Protein AF-A0A957VU73-F1 (afdb_monomer_lite)

Structure (mmCIF, N/CA/C/O backbone):
data_AF-A0A957VU73-F1
#
_entry.id   AF-A0A957VU73-F1
#
loop_
_atom_site.group_PDB
_atom_site.id
_atom_site.type_symbol
_atom_site.label_atom_id
_atom_site.label_alt_id
_atom_site.label_comp_id
_atom_site.label_asym_id
_atom_site.label_entity_id
_atom_site.label_seq_id
_atom_site.pdbx_PDB_ins_code
_atom_site.Cartn_x
_atom_site.Cartn_y
_atom_site.Cartn_z
_atom_site.occupancy
_atom_site.B_iso_or_equiv
_atom_site.auth_seq_id
_atom_site.auth_comp_id
_atom_site.auth_asym_id
_atom_site.auth_atom_id
_atom_site.pdbx_PDB_model_num
ATOM 1 N N . THR A 1 1 ? 22.265 4.565 -4.079 1.00 92.19 1 THR A N 1
ATOM 2 C CA . THR A 1 1 ? 20.897 5.024 -3.777 1.00 92.19 1 THR A CA 1
ATOM 3 C C . THR A 1 1 ? 20.015 4.844 -4.994 1.00 92.19 1 THR A C 1
ATOM 5 O O . THR A 1 1 ? 20.533 4.737 -6.102 1.00 92.19 1 THR A O 1
ATOM 8 N N . VAL A 1 2 ? 18.701 4.781 -4.775 1.00 95.31 2 VAL A N 1
ATOM 9 C CA . VAL A 1 2 ? 17.681 4.859 -5.826 1.00 95.31 2 VAL A CA 1
ATOM 10 C C . VAL A 1 2 ? 16.806 6.051 -5.473 1.00 95.31 2 VAL A C 1
ATOM 12 O O . VAL A 1 2 ? 16.267 6.107 -4.368 1.00 95.31 2 VAL A O 1
ATOM 15 N N . GLU A 1 3 ? 16.745 7.029 -6.365 1.00 96.00 3 GLU A N 1
ATOM 16 C CA . GLU A 1 3 ? 16.092 8.315 -6.132 1.00 96.00 3 GLU A CA 1
ATOM 17 C C . GLU A 1 3 ? 15.105 8.598 -7.263 1.00 96.00 3 GLU A C 1
ATOM 19 O O . GLU A 1 3 ? 15.399 8.315 -8.423 1.00 96.00 3 GLU A O 1
ATOM 24 N N . VAL A 1 4 ? 13.956 9.183 -6.923 1.00 93.94 4 VAL A N 1
ATOM 25 C CA . VAL A 1 4 ? 12.975 9.682 -7.891 1.00 93.94 4 VAL A CA 1
ATOM 26 C C . VAL A 1 4 ? 12.614 11.118 -7.538 1.00 93.94 4 VAL A C 1
ATOM 28 O O . VAL A 1 4 ? 12.356 11.431 -6.375 1.00 93.94 4 VAL A O 1
ATOM 31 N N . THR A 1 5 ? 12.616 12.006 -8.531 1.00 93.25 5 THR A N 1
ATOM 32 C CA . THR A 1 5 ? 12.196 13.402 -8.342 1.00 93.25 5 THR A CA 1
ATOM 33 C C . THR A 1 5 ? 10.868 13.637 -9.037 1.00 93.25 5 THR A C 1
ATOM 35 O O . THR A 1 5 ? 10.826 13.879 -10.236 1.00 93.25 5 THR A O 1
ATOM 38 N N . HIS A 1 6 ? 9.771 13.607 -8.279 1.00 90.19 6 HIS A N 1
ATOM 39 C CA . HIS A 1 6 ? 8.463 13.979 -8.804 1.00 90.19 6 HIS A CA 1
ATOM 40 C C . HIS A 1 6 ? 7.531 14.559 -7.740 1.00 90.19 6 HIS A C 1
ATOM 42 O O . HIS A 1 6 ? 7.711 14.327 -6.548 1.00 90.19 6 HIS A O 1
ATOM 48 N N . LEU A 1 7 ? 6.490 15.279 -8.179 1.00 85.75 7 LEU A N 1
ATOM 49 C CA . LEU A 1 7 ? 5.394 15.696 -7.295 1.00 85.75 7 LEU A CA 1
ATOM 50 C C . LEU A 1 7 ? 4.203 14.730 -7.357 1.00 85.75 7 LEU A C 1
ATOM 52 O O . LEU A 1 7 ? 3.704 14.308 -6.324 1.00 85.75 7 LEU A O 1
ATOM 56 N N . TYR A 1 8 ? 3.775 14.336 -8.562 1.00 83.06 8 TYR A N 1
ATOM 57 C CA . TYR A 1 8 ? 2.592 13.475 -8.743 1.00 83.06 8 TYR A CA 1
ATOM 58 C C . TYR A 1 8 ? 2.743 12.380 -9.797 1.00 83.06 8 TYR A C 1
ATOM 60 O O . TYR A 1 8 ? 1.881 11.515 -9.882 1.00 83.06 8 TYR A O 1
ATOM 68 N N . ARG A 1 9 ? 3.768 12.464 -10.648 1.00 83.12 9 ARG A N 1
ATOM 69 C CA . ARG A 1 9 ? 3.981 11.551 -11.772 1.00 83.12 9 ARG A CA 1
ATOM 70 C C . ARG A 1 9 ? 5.460 11.468 -12.059 1.00 83.12 9 ARG A C 1
ATOM 72 O O . ARG A 1 9 ? 6.093 12.519 -12.091 1.00 83.12 9 ARG A O 1
ATOM 79 N N . TYR A 1 10 ? 5.945 10.274 -12.338 1.00 88.31 10 TYR A N 1
ATOM 80 C CA . TYR A 1 10 ? 7.302 10.065 -12.808 1.00 88.31 10 TYR A CA 1
ATOM 81 C C . TYR A 1 10 ? 7.300 9.267 -14.114 1.00 88.31 10 TYR A C 1
ATOM 83 O O . TYR A 1 10 ? 6.332 8.574 -14.444 1.00 88.31 10 TYR A O 1
ATOM 91 N N . LYS A 1 11 ? 8.404 9.389 -14.836 1.00 89.25 11 LYS A N 1
ATOM 92 C CA . LYS A 1 11 ? 8.836 8.562 -15.961 1.00 89.25 11 LYS A CA 1
ATOM 93 C C . LYS A 1 11 ? 10.211 7.983 -15.661 1.00 89.25 11 LYS A C 1
ATOM 95 O O . LYS A 1 11 ? 10.838 8.347 -14.668 1.00 89.25 11 LYS A O 1
ATOM 100 N N . ASN A 1 12 ? 10.716 7.129 -16.543 1.00 91.62 12 ASN A N 1
ATOM 101 C CA . ASN A 1 12 ? 12.047 6.539 -16.383 1.00 91.62 12 ASN A CA 1
ATOM 102 C C . ASN A 1 12 ? 13.164 7.596 -16.290 1.00 91.62 12 ASN A C 1
ATOM 104 O O . ASN A 1 12 ? 14.123 7.400 -15.549 1.00 91.62 12 ASN A O 1
ATOM 108 N N . GLU A 1 13 ? 13.010 8.744 -16.958 1.00 90.69 13 GLU A N 1
ATOM 109 C CA . GLU A 1 13 ? 13.971 9.859 -16.898 1.00 90.69 13 GLU A CA 1
ATOM 110 C C . GLU A 1 13 ? 14.049 10.561 -15.530 1.00 90.69 13 GLU A C 1
ATOM 112 O O . GLU A 1 13 ? 15.052 11.208 -15.234 1.00 90.69 13 GLU A O 1
ATOM 117 N N . ASP A 1 14 ? 13.026 10.412 -14.681 1.00 92.44 14 ASP A N 1
ATOM 118 C CA . ASP A 1 14 ? 12.985 11.020 -13.345 1.00 92.44 14 ASP A CA 1
ATOM 119 C C . ASP A 1 14 ? 13.721 10.178 -12.288 1.00 92.44 14 ASP A C 1
ATOM 121 O O . ASP A 1 14 ? 13.883 10.617 -11.141 1.00 92.44 14 ASP A O 1
ATOM 125 N N . TRP A 1 15 ? 14.156 8.967 -12.659 1.00 93.81 15 TRP A N 1
ATOM 126 C CA . TRP A 1 15 ? 14.906 8.066 -11.792 1.00 93.81 15 TRP A CA 1
ATOM 127 C C . TRP A 1 15 ? 16.407 8.305 -11.894 1.00 93.81 15 TRP A C 1
ATOM 129 O O . TRP A 1 15 ? 16.989 8.408 -12.974 1.00 93.81 15 TRP A O 1
ATOM 139 N N . ARG A 1 16 ? 17.064 8.308 -10.736 1.00 94.94 16 ARG A N 1
ATOM 140 C CA . ARG A 1 16 ? 18.519 8.337 -10.622 1.00 94.94 16 ARG A CA 1
ATOM 141 C C . ARG A 1 16 ? 19.006 7.160 -9.794 1.00 94.94 16 ARG A C 1
ATOM 143 O O . ARG A 1 16 ? 18.582 6.956 -8.656 1.00 94.94 16 ARG A O 1
ATOM 150 N N . PHE A 1 17 ? 19.975 6.444 -10.353 1.00 95.81 17 PHE A N 1
ATOM 151 C CA . PHE A 1 17 ? 20.658 5.345 -9.688 1.00 95.81 17 PHE A CA 1
ATOM 152 C C . PHE A 1 17 ? 22.101 5.730 -9.372 1.00 95.81 17 PHE A C 1
ATOM 154 O O . PHE A 1 17 ? 22.827 6.239 -10.224 1.00 95.81 17 PHE A O 1
ATOM 161 N N . THR A 1 18 ? 22.521 5.463 -8.140 1.00 95.25 18 THR A N 1
ATOM 162 C CA . THR A 1 18 ? 23.899 5.677 -7.687 1.00 95.25 18 THR A CA 1
ATOM 163 C C . THR A 1 18 ? 24.411 4.371 -7.084 1.00 95.25 18 THR A C 1
ATOM 165 O O . THR A 1 18 ? 23.874 3.916 -6.072 1.00 95.25 18 THR A O 1
ATOM 168 N N . GLY A 1 19 ? 25.413 3.750 -7.706 1.00 95.00 19 GLY A N 1
ATOM 169 C CA . GLY A 1 19 ? 26.080 2.558 -7.170 1.00 95.00 19 GLY A CA 1
ATOM 170 C C . GLY A 1 19 ? 26.962 2.869 -5.958 1.00 95.00 19 GLY A C 1
ATOM 171 O O . GLY A 1 19 ? 27.218 4.033 -5.651 1.00 95.00 19 GLY A O 1
ATOM 172 N N . LEU A 1 20 ? 27.410 1.822 -5.265 1.00 95.94 20 LEU A N 1
ATOM 173 C CA . LEU A 1 20 ? 28.541 1.926 -4.338 1.00 95.94 20 LEU A CA 1
ATOM 174 C C . LEU A 1 20 ? 29.854 2.009 -5.135 1.00 95.94 20 LEU A C 1
ATOM 176 O O . LEU A 1 20 ? 29.870 1.697 -6.325 1.00 95.94 20 LEU A O 1
ATOM 180 N N . ASP A 1 21 ? 30.943 2.422 -4.484 1.00 94.44 21 ASP A N 1
ATOM 181 C CA . ASP A 1 21 ? 32.238 2.673 -5.140 1.00 94.44 21 ASP A CA 1
ATOM 182 C C . ASP A 1 21 ? 32.815 1.445 -5.873 1.00 94.44 21 ASP A C 1
ATOM 184 O O . ASP A 1 21 ? 33.582 1.591 -6.824 1.00 94.44 21 ASP A O 1
ATOM 188 N N . ASP A 1 22 ? 32.462 0.236 -5.438 1.00 96.50 22 ASP A N 1
ATOM 189 C CA . ASP A 1 22 ? 32.897 -1.037 -6.013 1.00 96.50 22 ASP A CA 1
ATOM 190 C C . ASP A 1 22 ? 31.998 -1.543 -7.153 1.00 96.50 22 ASP A C 1
ATOM 192 O O . ASP A 1 22 ? 32.353 -2.511 -7.830 1.00 96.50 22 ASP A O 1
ATOM 196 N N . VAL A 1 23 ? 30.868 -0.878 -7.410 1.00 96.19 23 VAL A N 1
ATOM 197 C CA . VAL A 1 23 ? 29.960 -1.231 -8.503 1.00 96.19 23 VAL A CA 1
ATOM 198 C C . VAL A 1 23 ? 30.468 -0.620 -9.815 1.00 96.19 23 VAL A C 1
ATOM 200 O O . VAL A 1 23 ? 30.621 0.602 -9.913 1.00 96.19 23 VAL A O 1
ATOM 203 N N . PRO A 1 24 ? 30.694 -1.424 -10.870 1.00 96.38 24 PRO A N 1
ATOM 204 C CA . PRO A 1 24 ? 31.116 -0.910 -12.166 1.00 96.38 24 PRO A CA 1
ATOM 205 C C . PRO A 1 24 ? 30.133 0.120 -12.734 1.00 96.38 24 PRO A C 1
ATOM 207 O O . PRO A 1 24 ? 28.926 -0.107 -12.778 1.00 96.38 24 PRO A O 1
ATOM 210 N N . ALA A 1 25 ? 30.646 1.223 -13.286 1.00 92.50 25 ALA A N 1
ATOM 211 C CA . ALA A 1 25 ? 29.804 2.262 -13.890 1.00 92.50 25 ALA A CA 1
ATOM 212 C C . ALA A 1 25 ? 28.891 1.729 -15.015 1.00 92.50 25 ALA A C 1
ATOM 214 O O . ALA A 1 25 ? 27.779 2.218 -15.188 1.00 92.50 25 ALA A O 1
ATOM 215 N N . ALA A 1 26 ? 29.341 0.711 -15.757 1.00 94.50 26 ALA A N 1
ATOM 216 C CA . ALA A 1 26 ? 28.534 0.048 -16.781 1.00 94.50 26 ALA A CA 1
ATOM 217 C C . ALA A 1 26 ? 27.329 -0.702 -16.189 1.00 94.50 26 ALA A C 1
ATOM 219 O O . ALA A 1 26 ? 26.271 -0.743 -16.808 1.00 94.50 26 ALA A O 1
ATOM 220 N N . GLU A 1 27 ? 27.476 -1.261 -14.988 1.00 95.38 27 GLU A N 1
ATOM 221 C CA . GLU A 1 27 ? 26.387 -1.923 -14.273 1.00 95.38 27 GLU A CA 1
ATOM 222 C C . GLU A 1 27 ? 25.372 -0.895 -13.764 1.00 95.38 27 GLU A C 1
ATOM 224 O O . GLU A 1 27 ? 24.176 -1.054 -13.988 1.00 95.38 27 GLU A O 1
ATOM 229 N N . VAL A 1 28 ? 25.846 0.222 -13.199 1.00 94.56 28 VAL A N 1
ATOM 230 C CA . VAL A 1 28 ? 24.972 1.341 -12.806 1.00 94.56 28 VAL A CA 1
ATOM 231 C C . VAL A 1 28 ? 24.219 1.913 -14.012 1.00 94.56 28 VAL A C 1
ATOM 233 O O . VAL A 1 28 ? 23.035 2.224 -13.907 1.00 94.56 28 VAL A O 1
ATOM 236 N N . ALA A 1 29 ? 24.878 2.028 -15.169 1.00 92.00 29 ALA A N 1
ATOM 237 C CA . ALA A 1 29 ? 24.2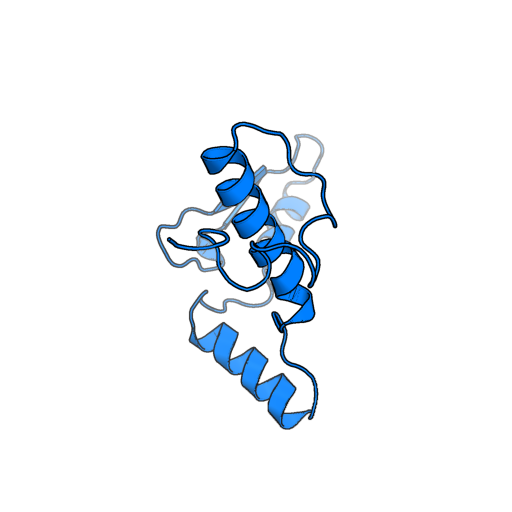42 2.487 -16.402 1.00 92.00 29 ALA A CA 1
ATOM 238 C C . ALA A 1 29 ? 23.173 1.506 -16.908 1.00 92.00 29 ALA A C 1
ATOM 240 O O . ALA A 1 29 ? 22.138 1.945 -17.401 1.00 92.00 29 ALA A O 1
ATOM 241 N N . ALA A 1 30 ? 23.387 0.196 -16.750 1.00 93.31 30 ALA A N 1
ATOM 242 C CA . ALA A 1 30 ? 22.402 -0.814 -17.126 1.00 93.31 30 ALA A CA 1
ATOM 243 C C . ALA A 1 30 ? 21.123 -0.734 -16.273 1.00 93.31 30 ALA A C 1
ATOM 245 O O . ALA A 1 30 ? 20.045 -1.035 -16.772 1.00 93.31 30 ALA A O 1
ATOM 246 N N . TRP A 1 31 ? 21.203 -0.275 -15.018 1.00 92.75 31 TRP A N 1
ATOM 247 C CA . TRP A 1 31 ? 20.012 -0.060 -14.183 1.00 92.75 31 TRP A CA 1
ATOM 248 C C . TRP A 1 31 ? 19.076 1.029 -14.720 1.00 92.75 31 TRP A C 1
ATOM 250 O O . TRP A 1 31 ? 17.886 1.007 -14.417 1.00 92.75 31 TRP A O 1
ATOM 260 N N . ALA A 1 32 ? 19.596 1.967 -15.518 1.00 87.75 32 ALA A N 1
ATOM 261 C CA . ALA A 1 32 ? 18.792 3.012 -16.146 1.00 87.75 32 ALA A CA 1
ATOM 262 C C . ALA A 1 32 ? 18.012 2.521 -17.383 1.00 87.75 32 ALA A C 1
ATOM 264 O O . ALA A 1 32 ? 17.139 3.242 -17.866 1.00 87.75 32 ALA A O 1
ATOM 265 N N . ASP A 1 33 ? 18.287 1.309 -17.884 1.00 89.94 33 ASP A N 1
ATOM 266 C CA . ASP A 1 33 ? 17.542 0.681 -18.983 1.00 89.94 33 ASP A CA 1
ATOM 26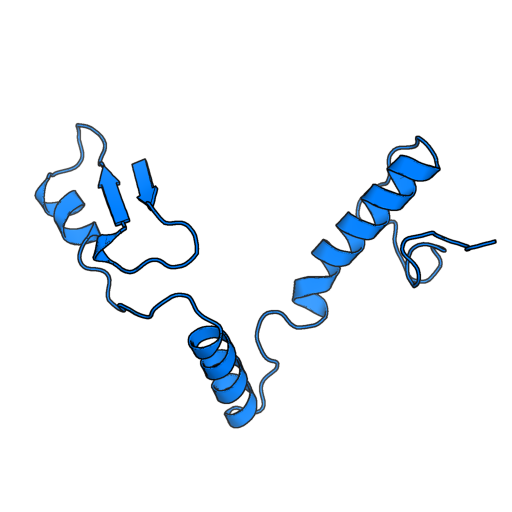7 C C . ASP A 1 33 ? 16.242 0.042 -18.464 1.00 89.94 33 ASP A C 1
ATOM 269 O O . ASP A 1 33 ? 16.076 -1.178 -18.389 1.00 89.94 33 ASP A O 1
ATOM 273 N N . LEU A 1 34 ? 15.328 0.897 -18.006 1.00 87.62 34 LEU A N 1
ATOM 274 C CA . LEU A 1 34 ? 14.053 0.482 -17.435 1.00 87.62 34 LEU A CA 1
ATOM 275 C C . LEU A 1 34 ? 13.086 0.032 -18.553 1.00 87.62 34 LEU A C 1
ATOM 277 O O . LEU A 1 34 ? 12.793 0.810 -19.464 1.00 87.62 34 LEU A O 1
ATOM 281 N N . PRO A 1 35 ? 12.536 -1.197 -18.489 1.00 82.56 35 PRO A N 1
ATOM 282 C CA . PRO A 1 35 ? 11.882 -1.843 -19.632 1.00 82.56 35 PRO A CA 1
ATOM 283 C C . PRO A 1 35 ? 10.520 -1.254 -20.031 1.00 82.56 35 PRO A C 1
ATOM 285 O O . PRO A 1 35 ? 10.066 -1.482 -21.151 1.00 82.56 35 PRO A O 1
ATOM 288 N N . ALA A 1 36 ? 9.846 -0.519 -19.144 1.00 82.69 36 ALA A N 1
ATOM 289 C CA . ALA A 1 36 ? 8.552 0.096 -19.426 1.00 82.69 36 ALA A CA 1
ATOM 290 C C . ALA A 1 36 ? 8.544 1.549 -18.942 1.00 82.69 36 ALA A C 1
ATOM 292 O O . ALA A 1 36 ? 8.848 1.804 -17.781 1.00 82.69 36 ALA A O 1
ATOM 293 N N . ASP A 1 37 ? 8.192 2.491 -19.820 1.00 85.12 37 ASP A N 1
ATOM 294 C CA . ASP A 1 37 ? 8.003 3.911 -19.483 1.00 85.12 37 ASP A CA 1
ATOM 295 C C . ASP A 1 37 ? 6.501 4.225 -19.425 1.00 85.12 37 ASP A C 1
ATOM 297 O O . A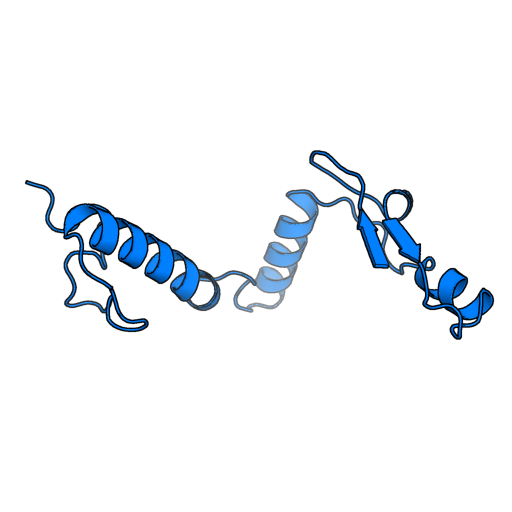SP A 1 37 ? 5.932 4.932 -20.261 1.00 85.12 37 ASP A O 1
ATOM 301 N N . VAL A 1 38 ? 5.819 3.578 -18.478 1.00 81.75 38 VAL A N 1
ATOM 302 C CA . VAL A 1 38 ? 4.386 3.780 -18.248 1.00 81.75 38 VAL A CA 1
ATOM 303 C C . VAL A 1 38 ? 4.228 4.860 -17.192 1.00 81.75 38 VAL A C 1
ATOM 305 O O . VAL A 1 38 ? 4.689 4.707 -16.065 1.00 81.75 38 VAL A O 1
ATOM 308 N N . VAL A 1 39 ? 3.549 5.950 -17.551 1.00 77.06 39 VAL A N 1
ATOM 309 C CA . VAL A 1 39 ? 3.262 7.035 -16.609 1.00 77.06 39 VAL A CA 1
ATOM 310 C C . VAL A 1 39 ? 2.422 6.502 -15.452 1.00 77.06 39 VAL A C 1
ATOM 312 O O . VAL A 1 39 ? 1.350 5.933 -15.676 1.00 77.06 39 VAL A O 1
ATOM 315 N N . ASP A 1 40 ? 2.879 6.764 -14.227 1.00 69.94 40 ASP A N 1
ATOM 316 C CA . ASP A 1 40 ? 2.119 6.483 -13.011 1.00 69.94 40 ASP A CA 1
ATOM 317 C C . ASP A 1 40 ? 0.834 7.331 -12.986 1.00 69.94 40 ASP A C 1
ATOM 319 O O . ASP A 1 40 ? 0.850 8.554 -12.798 1.00 69.94 40 ASP A O 1
ATOM 323 N N . PHE A 1 41 ? -0.290 6.690 -13.309 1.00 80.88 41 PHE A N 1
ATOM 324 C CA . PHE A 1 41 ? -1.601 7.317 -13.395 1.00 80.88 41 PHE A CA 1
ATOM 325 C C . PHE A 1 41 ? -2.720 6.276 -13.272 1.00 80.88 41 PHE A C 1
ATOM 327 O O . PHE A 1 41 ? -2.511 5.075 -13.453 1.00 80.88 41 PHE A O 1
ATOM 334 N N . HIS A 1 42 ? -3.953 6.750 -13.072 1.00 86.38 42 HIS A N 1
ATOM 335 C CA . HIS A 1 42 ? -5.153 5.907 -13.033 1.00 86.38 42 HIS A CA 1
ATOM 336 C C . HIS A 1 42 ? -5.313 4.997 -14.259 1.00 86.38 42 HIS A C 1
ATOM 338 O O . HIS A 1 42 ? -5.935 3.948 -14.148 1.00 86.38 42 HIS A O 1
ATOM 344 N N . SER A 1 43 ? -4.747 5.353 -15.415 1.00 88.56 43 SER A N 1
ATOM 345 C CA . SER A 1 43 ? -4.776 4.499 -16.607 1.00 88.56 43 SER A CA 1
ATOM 346 C C . SER A 1 43 ? -4.018 3.186 -16.415 1.00 88.56 43 SER A C 1
ATOM 348 O O . SER A 1 43 ? -4.512 2.153 -16.852 1.00 88.56 43 SER A O 1
ATOM 350 N N . ALA A 1 44 ? -2.861 3.202 -15.743 1.00 88.00 44 ALA A N 1
ATOM 351 C CA . ALA A 1 44 ? -2.094 1.989 -15.461 1.00 88.00 44 ALA A CA 1
ATOM 352 C C . ALA A 1 44 ? -2.840 1.087 -14.464 1.00 88.00 44 ALA A C 1
ATOM 354 O O . ALA A 1 44 ? -2.962 -0.116 -14.681 1.00 88.00 44 ALA A O 1
ATOM 355 N N . GLN A 1 45 ? -3.429 1.688 -13.424 1.00 90.69 45 GLN A N 1
ATOM 356 C CA . GLN A 1 45 ? -4.292 0.977 -12.476 1.00 90.69 45 GLN A CA 1
ATOM 357 C C . GLN A 1 45 ? -5.516 0.358 -13.171 1.00 90.69 45 GLN A C 1
ATOM 359 O O . GLN A 1 45 ? -5.877 -0.784 -12.895 1.00 90.69 45 GLN A O 1
ATOM 364 N N . PHE A 1 46 ? -6.158 1.103 -14.073 1.00 92.69 46 PHE A N 1
ATOM 365 C CA . PHE A 1 46 ? -7.352 0.638 -14.772 1.00 92.69 46 PHE A CA 1
ATOM 366 C C . PHE A 1 46 ? -7.038 -0.468 -15.783 1.00 92.69 46 PHE A C 1
ATOM 368 O O . PHE A 1 46 ? -7.812 -1.412 -15.888 1.00 92.69 46 PHE A O 1
ATOM 375 N N . ALA A 1 47 ? -5.893 -0.399 -16.468 1.00 92.69 47 ALA A N 1
ATOM 376 C CA . ALA A 1 47 ? -5.429 -1.475 -17.340 1.00 92.69 47 ALA A CA 1
ATOM 377 C C . ALA A 1 47 ? -5.259 -2.787 -16.559 1.00 92.69 47 ALA A C 1
ATOM 379 O O . ALA A 1 47 ? -5.880 -3.779 -16.915 1.00 92.69 47 ALA A O 1
ATOM 380 N N . ALA A 1 48 ? -4.551 -2.760 -15.423 1.00 92.25 48 ALA A N 1
ATOM 381 C CA . ALA A 1 48 ? -4.376 -3.947 -14.581 1.00 92.25 48 ALA A CA 1
ATOM 382 C C . ALA A 1 48 ? -5.708 -4.512 -14.050 1.00 92.25 48 ALA A C 1
ATOM 384 O O . ALA A 1 48 ? -5.867 -5.724 -13.903 1.00 92.25 48 ALA A O 1
ATOM 385 N N . PHE A 1 49 ? -6.680 -3.641 -13.761 1.00 94.81 49 PHE A N 1
ATOM 386 C CA . PHE A 1 49 ? -8.028 -4.065 -13.389 1.00 94.81 49 PHE A CA 1
ATOM 387 C C . PHE A 1 49 ? -8.755 -4.769 -14.545 1.00 94.81 49 PHE A C 1
ATOM 389 O O . PHE A 1 49 ? -9.370 -5.811 -14.322 1.00 94.81 49 PHE A O 1
ATOM 396 N N . LEU A 1 50 ? -8.693 -4.212 -15.758 1.00 96.06 50 LEU A N 1
ATOM 397 C CA . LEU A 1 50 ? -9.325 -4.796 -16.943 1.00 96.06 50 LEU A CA 1
ATOM 398 C C . LEU A 1 50 ? -8.664 -6.117 -17.348 1.00 96.06 50 LEU A C 1
ATOM 400 O O . LEU A 1 50 ? -9.381 -7.064 -17.641 1.00 96.06 50 LEU A O 1
ATOM 404 N N . ASP A 1 51 ? -7.336 -6.216 -17.267 1.00 96.88 51 ASP A N 1
ATOM 405 C CA . ASP A 1 51 ? -6.607 -7.458 -17.548 1.00 96.88 51 ASP A CA 1
ATOM 406 C C . ASP A 1 51 ? -7.058 -8.592 -16.609 1.00 96.88 51 ASP A C 1
ATOM 408 O O . ASP A 1 51 ? -7.360 -9.698 -17.058 1.00 96.88 51 ASP A O 1
ATOM 412 N N . ALA A 1 52 ? -7.177 -8.310 -15.305 1.00 97.00 52 ALA A N 1
ATOM 413 C CA . ALA A 1 52 ? -7.693 -9.276 -14.334 1.00 97.00 52 ALA A CA 1
ATOM 414 C C . ALA A 1 52 ? -9.167 -9.626 -14.594 1.00 97.00 52 ALA A C 1
ATOM 416 O O . ALA A 1 52 ? -9.562 -10.785 -14.472 1.00 97.00 52 ALA A O 1
ATOM 417 N N . TYR A 1 53 ? -9.981 -8.637 -14.973 1.00 96.69 53 TYR A N 1
ATOM 418 C CA . TYR A 1 53 ? -11.386 -8.852 -15.311 1.00 96.69 53 TYR A CA 1
ATOM 419 C C . TYR A 1 53 ? -11.545 -9.778 -16.524 1.00 96.69 53 TYR A C 1
ATOM 421 O O . TYR A 1 53 ? -12.306 -10.744 -16.455 1.00 96.69 53 TYR A O 1
ATOM 429 N N . ASP A 1 54 ? -10.792 -9.529 -17.595 1.00 98.31 54 ASP A N 1
ATOM 430 C CA . ASP A 1 54 ? -10.811 -10.333 -18.819 1.00 98.31 54 ASP A CA 1
ATOM 431 C C . ASP A 1 54 ? -10.296 -11.761 -18.573 1.00 98.31 54 ASP A C 1
ATOM 433 O O . ASP A 1 54 ? -10.803 -12.718 -19.162 1.00 98.31 54 ASP A O 1
ATOM 437 N N . ALA A 1 55 ? -9.340 -11.927 -17.653 1.00 98.00 55 ALA A N 1
ATOM 438 C CA . ALA A 1 55 ? -8.847 -13.230 -17.208 1.00 98.00 55 ALA A CA 1
ATOM 439 C C . ALA A 1 55 ? -9.808 -13.969 -16.250 1.00 98.00 55 ALA A C 1
ATOM 441 O O . ALA A 1 55 ? -9.603 -15.150 -15.962 1.00 98.00 55 ALA A O 1
ATOM 442 N N . GLY A 1 56 ? -10.863 -13.311 -15.752 1.00 97.38 56 GLY A N 1
ATOM 443 C CA . GLY A 1 56 ? -11.752 -13.868 -14.727 1.00 97.38 56 GLY A CA 1
ATOM 444 C C . GLY A 1 56 ? -11.083 -14.016 -13.355 1.00 97.38 56 GLY A C 1
ATOM 445 O O . GLY A 1 56 ? -11.503 -14.838 -12.537 1.00 97.38 56 GLY A O 1
ATOM 446 N N . GLU A 1 57 ? -10.038 -13.235 -13.103 1.00 96.38 57 GLU A N 1
ATOM 447 C CA . GLU A 1 57 ? -9.244 -13.251 -11.883 1.00 96.38 57 GLU A CA 1
ATOM 448 C C . GLU A 1 57 ? -9.667 -12.132 -10.924 1.00 96.38 57 GLU A C 1
ATOM 450 O O . GLU A 1 57 ? -10.355 -11.170 -11.275 1.00 96.38 57 GLU A O 1
ATOM 455 N N . ARG A 1 58 ? -9.255 -12.254 -9.660 1.00 94.69 58 ARG A N 1
ATOM 456 C CA . ARG A 1 58 ? -9.447 -11.185 -8.680 1.00 94.69 58 ARG A CA 1
ATOM 457 C C . ARG A 1 58 ? -8.448 -10.057 -8.981 1.00 94.69 58 ARG A C 1
ATOM 459 O O . ARG A 1 58 ? -7.251 -10.332 -8.975 1.00 94.69 58 ARG A O 1
ATOM 466 N N . PRO A 1 59 ? -8.895 -8.801 -9.170 1.00 94.56 59 PRO A N 1
ATOM 467 C CA . PRO A 1 59 ? -7.983 -7.693 -9.422 1.00 94.56 59 PRO A CA 1
ATOM 468 C C . PRO A 1 59 ? -7.008 -7.467 -8.261 1.00 94.56 59 PRO A C 1
ATOM 470 O O . PRO A 1 59 ? -7.387 -7.698 -7.104 1.00 94.56 59 PRO A O 1
ATOM 473 N N . PRO A 1 60 ? -5.795 -6.961 -8.540 1.00 91.06 60 PRO A N 1
ATOM 474 C CA . PRO A 1 60 ? -4.851 -6.586 -7.495 1.00 91.06 60 PRO A CA 1
ATOM 475 C C . PRO A 1 60 ? -5.445 -5.511 -6.577 1.00 91.06 60 PRO A C 1
ATOM 477 O O . PRO A 1 60 ? -6.281 -4.709 -6.997 1.00 91.06 60 PRO A O 1
ATOM 480 N N . VAL A 1 61 ? -4.975 -5.461 -5.328 1.00 91.62 61 VAL A N 1
ATOM 481 C CA . VAL A 1 61 ? -5.439 -4.489 -4.318 1.00 91.62 61 VAL A CA 1
ATOM 482 C C . VAL A 1 61 ? -6.929 -4.697 -3.984 1.00 91.62 61 VAL A C 1
ATOM 484 O O . VAL A 1 61 ? -7.701 -3.761 -3.780 1.00 91.62 61 VAL A O 1
ATOM 487 N N . SER A 1 62 ? -7.343 -5.964 -3.935 1.00 92.12 62 SER A N 1
ATOM 488 C CA . SER A 1 62 ? -8.690 -6.387 -3.547 1.00 92.12 62 SER A CA 1
ATOM 489 C C . SER A 1 62 ? -8.865 -6.417 -2.021 1.00 92.12 62 SER A C 1
ATOM 491 O O . SER A 1 62 ? -7.965 -6.079 -1.257 1.00 92.12 62 SER A O 1
ATOM 493 N N . GLY A 1 63 ? -10.045 -6.833 -1.544 1.00 91.56 63 GLY A N 1
ATOM 494 C CA . GLY A 1 63 ? -10.404 -6.789 -0.120 1.00 91.56 63 GLY A CA 1
ATOM 495 C C . GLY A 1 63 ? -9.373 -7.403 0.838 1.00 91.56 63 GLY A C 1
ATOM 496 O O . GLY A 1 63 ? -9.096 -6.802 1.873 1.00 91.56 63 GLY A O 1
ATOM 497 N N . GLU A 1 64 ? -8.779 -8.550 0.498 1.00 92.06 64 GLU A N 1
ATOM 498 C CA . GLU A 1 64 ? -7.742 -9.183 1.330 1.00 92.06 64 GLU A CA 1
ATOM 499 C C . GLU A 1 64 ? -6.437 -8.375 1.354 1.00 92.06 64 GLU A C 1
ATOM 501 O O . GLU A 1 64 ? -5.862 -8.196 2.427 1.00 92.06 64 GLU A O 1
ATOM 506 N N . ASP A 1 65 ? -6.024 -7.810 0.216 1.00 92.88 65 ASP A N 1
ATOM 507 C CA . ASP A 1 65 ? -4.813 -6.988 0.100 1.00 92.88 65 ASP A CA 1
ATOM 508 C C . ASP A 1 65 ? -4.921 -5.689 0.914 1.00 92.88 65 ASP A C 1
ATOM 510 O O . ASP A 1 65 ? -3.943 -5.209 1.485 1.00 92.88 65 ASP A O 1
ATOM 514 N N . VAL A 1 66 ? -6.127 -5.116 0.983 1.00 93.62 66 VAL A N 1
ATOM 515 C CA . VAL A 1 66 ? -6.393 -3.823 1.638 1.00 93.62 66 VAL A CA 1
ATOM 516 C C . VAL A 1 66 ? -6.784 -3.987 3.109 1.00 93.62 66 VAL A C 1
ATOM 518 O O . VAL A 1 66 ? -6.685 -3.037 3.896 1.00 93.62 66 VAL A O 1
ATOM 521 N N . ARG A 1 67 ? -7.198 -5.189 3.530 1.00 94.62 67 ARG A N 1
ATOM 522 C CA . ARG A 1 67 ? -7.637 -5.448 4.908 1.00 94.62 67 ARG A CA 1
ATOM 523 C C . ARG A 1 67 ? -6.601 -5.031 5.963 1.00 94.62 67 ARG A C 1
ATOM 525 O O . ARG A 1 67 ? -7.020 -4.372 6.916 1.00 94.62 67 ARG A O 1
ATOM 532 N N . PRO A 1 68 ? -5.293 -5.332 5.828 1.00 95.12 68 PRO A N 1
ATOM 533 C CA . PRO A 1 68 ? -4.289 -4.905 6.803 1.00 95.12 68 PRO A CA 1
ATOM 534 C C . PRO A 1 68 ? -4.186 -3.381 6.941 1.00 95.12 68 PRO A C 1
ATOM 536 O O . PRO A 1 68 ? -3.995 -2.878 8.046 1.00 95.12 68 PRO A O 1
ATOM 539 N N . THR A 1 69 ? -4.354 -2.635 5.844 1.00 95.50 69 THR A N 1
ATOM 540 C CA . THR A 1 69 ? -4.353 -1.165 5.862 1.00 95.50 69 THR A CA 1
ATOM 541 C C . THR A 1 69 ? -5.560 -0.629 6.623 1.00 95.50 69 THR A C 1
ATOM 543 O O . THR A 1 69 ? -5.406 0.232 7.486 1.00 95.50 69 THR A O 1
ATOM 546 N N . LEU A 1 70 ? -6.757 -1.158 6.352 1.00 95.25 70 LEU A N 1
ATOM 547 C CA . LEU A 1 70 ? -7.974 -0.749 7.062 1.00 95.25 70 LEU A CA 1
ATOM 548 C C . LEU A 1 70 ? -7.924 -1.111 8.547 1.00 95.25 70 LEU A C 1
ATOM 550 O O . LEU A 1 70 ? -8.303 -0.299 9.386 1.00 95.25 70 LEU A O 1
ATOM 554 N N . GLU A 1 71 ? -7.419 -2.299 8.879 1.00 96.81 71 GLU A N 1
ATOM 555 C CA . GLU A 1 71 ? -7.188 -2.706 10.264 1.00 96.81 71 GLU A CA 1
ATOM 556 C C . GLU A 1 71 ? -6.222 -1.751 10.973 1.00 96.81 71 GLU A C 1
ATOM 558 O O . GLU A 1 71 ? -6.492 -1.335 12.098 1.00 96.81 71 GLU A O 1
ATOM 563 N N . PHE A 1 72 ? -5.118 -1.378 10.324 1.00 96.94 72 PHE A N 1
ATOM 564 C CA . PHE A 1 72 ? -4.157 -0.446 10.901 1.00 96.94 72 PHE A CA 1
ATOM 565 C C . PHE A 1 72 ? -4.780 0.928 11.167 1.00 96.94 72 PHE A C 1
ATOM 567 O O . PHE A 1 72 ? -4.593 1.482 12.250 1.00 96.94 72 PHE A O 1
ATOM 574 N N . LEU A 1 73 ? -5.562 1.459 10.222 1.00 97.12 73 LEU A N 1
ATOM 575 C CA . LEU A 1 73 ? -6.276 2.724 10.410 1.00 97.12 73 LEU A CA 1
ATOM 576 C C . LEU A 1 73 ? -7.268 2.640 11.578 1.00 97.12 73 LEU A C 1
ATOM 578 O O . LEU A 1 73 ? -7.272 3.517 12.439 1.00 97.12 73 LEU A O 1
ATOM 582 N N . ALA A 1 74 ? -8.055 1.565 11.661 1.00 97.25 74 ALA A N 1
ATOM 583 C CA . ALA A 1 74 ? -8.985 1.344 12.767 1.00 97.25 74 ALA A CA 1
ATOM 584 C C . ALA A 1 74 ? -8.260 1.238 14.119 1.00 97.25 74 ALA A C 1
ATOM 586 O O . ALA A 1 74 ? -8.673 1.855 15.101 1.00 97.25 74 ALA A O 1
ATOM 587 N N . ALA A 1 75 ? -7.139 0.514 14.164 1.00 97.50 75 ALA A N 1
ATOM 588 C CA . ALA A 1 75 ? -6.300 0.395 15.351 1.00 97.50 75 ALA A CA 1
ATOM 589 C C . ALA A 1 75 ? -5.705 1.746 15.777 1.00 97.50 75 ALA A C 1
ATOM 591 O O . ALA A 1 75 ? -5.651 2.038 16.972 1.00 97.50 75 ALA A O 1
ATOM 592 N N . LEU A 1 76 ? -5.303 2.585 14.816 1.00 97.19 76 LEU A N 1
ATOM 593 C CA . LEU A 1 76 ? -4.794 3.930 15.074 1.00 97.19 76 LEU A CA 1
ATOM 594 C C . LEU A 1 76 ? -5.873 4.822 15.702 1.00 97.19 76 LEU A C 1
ATOM 596 O O . LEU A 1 76 ? -5.617 5.453 16.728 1.00 97.19 76 LEU A O 1
ATOM 600 N N . TYR A 1 77 ? -7.083 4.832 15.136 1.00 96.75 77 TYR A N 1
ATOM 601 C CA . TYR A 1 77 ? -8.205 5.592 15.695 1.00 96.75 77 TYR A CA 1
ATOM 602 C C . TYR A 1 77 ? -8.599 5.097 17.084 1.00 96.75 77 TYR A C 1
ATOM 604 O O . TYR A 1 77 ? -8.718 5.902 18.008 1.00 96.75 77 TYR A O 1
ATOM 612 N N . LYS A 1 78 ? -8.722 3.778 17.265 1.00 97.25 78 LYS A N 1
ATOM 613 C CA . LYS A 1 78 ? -8.992 3.171 18.571 1.00 97.25 78 LYS A CA 1
ATOM 614 C C . LYS A 1 78 ? -7.946 3.583 19.601 1.00 97.25 78 LYS A C 1
ATOM 616 O O . LYS A 1 78 ? -8.310 4.036 20.679 1.00 97.25 78 LYS A O 1
ATOM 621 N N . SER A 1 79 ? -6.661 3.487 19.258 1.00 97.69 79 SER A N 1
ATOM 622 C CA . SER A 1 79 ? -5.569 3.870 20.154 1.00 97.69 79 SER A CA 1
ATOM 623 C C . SER A 1 79 ? -5.628 5.349 20.542 1.00 97.69 79 SER A C 1
ATOM 625 O O . SER A 1 79 ? -5.477 5.674 21.719 1.00 97.69 79 SER A O 1
ATOM 627 N N . ALA A 1 80 ? -5.920 6.236 19.586 1.00 96.44 80 ALA A N 1
ATOM 628 C CA . ALA A 1 80 ? -6.075 7.665 19.844 1.00 96.44 80 ALA A CA 1
ATOM 629 C C . ALA A 1 80 ? -7.265 7.974 20.769 1.00 96.44 80 ALA A C 1
ATOM 631 O O . ALA A 1 80 ? -7.143 8.812 21.659 1.00 96.44 80 ALA A O 1
ATOM 632 N N . ILE A 1 81 ? -8.397 7.289 20.585 1.00 95.06 81 ILE A N 1
ATOM 633 C CA . ILE A 1 81 ? -9.612 7.494 21.387 1.00 95.06 81 ILE A CA 1
ATOM 634 C C . ILE A 1 81 ? -9.451 6.929 22.801 1.00 95.06 81 ILE A C 1
ATOM 636 O O . ILE A 1 81 ? -9.828 7.577 23.774 1.00 95.06 81 ILE A O 1
ATOM 640 N N . THR A 1 82 ? -8.894 5.725 22.941 1.00 95.44 82 THR A N 1
ATOM 641 C CA . THR A 1 82 ? -8.817 5.043 24.242 1.00 95.44 82 THR A CA 1
ATOM 642 C C . THR A 1 82 ? -7.538 5.356 25.016 1.00 95.44 82 THR A C 1
ATOM 644 O O . THR A 1 82 ? -7.439 5.018 26.196 1.00 95.44 82 THR A O 1
ATOM 647 N N . GLY A 1 83 ? -6.526 5.931 24.363 1.00 97.31 83 GLY A N 1
ATOM 648 C CA . GLY A 1 83 ? -5.192 6.128 24.933 1.00 97.31 83 GLY A CA 1
ATOM 649 C C . GLY A 1 83 ? -4.460 4.818 25.248 1.00 97.31 83 GLY A C 1
ATOM 650 O O . GLY A 1 83 ? -3.581 4.805 26.106 1.00 97.31 83 GLY A O 1
ATOM 651 N N . GLN A 1 84 ? -4.843 3.706 24.608 1.00 97.81 84 GLN A N 1
ATOM 652 C CA . GLN A 1 84 ? -4.278 2.374 24.859 1.00 97.81 84 GLN A CA 1
ATOM 653 C C . GLN A 1 84 ? -3.574 1.818 23.616 1.00 97.81 84 GLN A C 1
ATOM 655 O O . GLN A 1 84 ? -3.987 2.122 22.493 1.00 97.81 84 GLN A O 1
ATOM 660 N N . PRO A 1 85 ? -2.540 0.973 23.777 1.00 97.81 85 PRO A N 1
ATOM 661 C CA . PRO A 1 85 ? -1.979 0.231 22.655 1.00 97.81 85 PRO A CA 1
ATOM 662 C C . PRO A 1 85 ? -3.007 -0.762 22.088 1.00 97.81 85 PRO A C 1
ATOM 664 O O . PRO A 1 85 ? -3.784 -1.363 22.829 1.00 97.81 85 PRO A O 1
ATOM 667 N N . VAL A 1 86 ? -2.979 -0.964 20.769 1.00 98.06 86 VAL A N 1
ATOM 668 C CA . VAL A 1 86 ? -3.837 -1.926 20.060 1.00 98.06 86 VAL A CA 1
ATOM 669 C C . VAL A 1 86 ? -2.955 -2.975 19.390 1.00 98.06 86 VAL A C 1
ATOM 671 O O . VAL A 1 86 ? -2.021 -2.643 18.663 1.00 98.06 86 VAL A O 1
ATOM 674 N N . LEU A 1 87 ? -3.233 -4.252 19.654 1.00 97.25 87 LEU A N 1
ATOM 675 C CA . LEU A 1 87 ? -2.474 -5.362 19.082 1.00 97.25 87 LEU A CA 1
ATOM 676 C C . LEU A 1 87 ? -2.936 -5.653 17.651 1.00 97.25 87 LEU A C 1
ATOM 678 O O . LEU A 1 87 ? -4.135 -5.659 17.363 1.00 97.25 87 LEU A O 1
ATOM 682 N N . ARG A 1 88 ? -1.989 -5.961 16.762 1.00 95.62 88 ARG A N 1
ATOM 683 C CA . ARG A 1 88 ? -2.301 -6.469 15.420 1.00 95.62 88 ARG A CA 1
ATOM 684 C C . ARG A 1 88 ? -3.171 -7.727 15.525 1.00 95.62 88 ARG A C 1
ATOM 686 O O . ARG A 1 88 ? -2.901 -8.591 16.354 1.00 95.62 88 ARG A O 1
ATOM 693 N N . GLY A 1 89 ? -4.184 -7.831 14.677 1.00 95.56 89 GLY A N 1
ATOM 694 C CA . GLY A 1 89 ? -5.157 -8.919 14.655 1.00 95.56 89 GLY A CA 1
ATOM 695 C C . GLY A 1 89 ? -6.320 -8.733 15.629 1.00 95.56 89 GLY A C 1
ATOM 696 O O . GLY A 1 89 ? -7.255 -9.526 15.593 1.00 95.56 89 GLY A O 1
ATOM 697 N N . SER A 1 90 ? -6.290 -7.719 16.504 1.00 96.38 90 SER A N 1
ATOM 698 C CA . SER A 1 90 ? -7.350 -7.527 17.506 1.00 96.38 90 SER A CA 1
ATOM 699 C C . SER A 1 90 ? -8.589 -6.809 16.968 1.00 96.38 90 SER A C 1
ATOM 701 O O . SER A 1 90 ? -9.653 -6.937 17.567 1.00 96.38 90 SER A O 1
ATOM 703 N N . ILE A 1 91 ? -8.492 -6.116 15.825 1.00 97.19 91 ILE A N 1
ATOM 704 C CA . ILE A 1 91 ? -9.656 -5.528 15.143 1.00 97.19 91 ILE A CA 1
ATOM 705 C C . ILE A 1 91 ? -10.329 -6.614 14.288 1.00 97.19 91 ILE A C 1
ATOM 707 O O . ILE A 1 91 ? -10.210 -6.646 13.059 1.00 97.19 91 ILE A O 1
ATOM 711 N N . GLY A 1 92 ? -11.002 -7.545 14.963 1.00 95.69 92 GLY A N 1
ATOM 712 C CA . GLY A 1 92 ? -11.829 -8.596 14.362 1.00 95.69 92 GLY A CA 1
ATOM 713 C C . GLY A 1 92 ? -13.319 -8.228 14.329 1.00 95.69 92 GLY A C 1
ATOM 714 O O . GLY A 1 92 ? -13.677 -7.177 14.845 1.00 95.69 92 GLY A O 1
ATOM 715 N N . PRO A 1 93 ? -14.196 -9.071 13.749 1.00 95.25 93 PRO A N 1
ATOM 716 C CA . PRO A 1 93 ? -15.633 -8.790 13.605 1.00 95.25 93 PRO A CA 1
ATOM 717 C C . PRO A 1 93 ? -16.377 -8.402 14.891 1.00 95.25 93 PRO A C 1
ATOM 719 O O . PRO A 1 93 ? -17.377 -7.695 14.819 1.00 95.25 93 PRO A O 1
ATOM 722 N N . ASP A 1 94 ? -15.884 -8.842 16.049 1.00 94.44 94 ASP A N 1
ATOM 723 C CA . ASP A 1 94 ? -16.469 -8.546 17.362 1.00 94.44 94 ASP A CA 1
ATOM 724 C C . ASP A 1 94 ? -15.975 -7.216 17.967 1.00 94.44 94 ASP A C 1
ATOM 726 O O . ASP A 1 94 ? -16.435 -6.798 19.030 1.00 94.44 94 ASP A O 1
ATOM 730 N N . ASP A 1 95 ? -15.017 -6.545 17.323 1.00 95.44 95 ASP A N 1
ATOM 731 C CA . ASP A 1 95 ? -14.494 -5.257 17.764 1.00 95.44 95 ASP A CA 1
ATOM 732 C C . ASP A 1 95 ? -15.382 -4.112 17.237 1.00 95.44 95 ASP A C 1
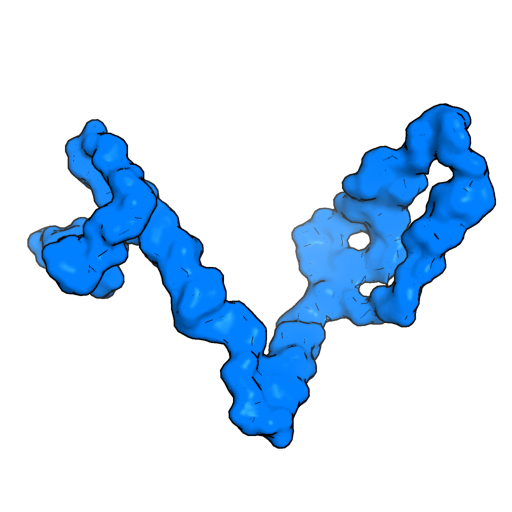ATOM 734 O O . ASP A 1 95 ? -15.625 -4.041 16.029 1.00 95.44 95 ASP A O 1
ATOM 738 N N . PRO A 1 96 ? -15.828 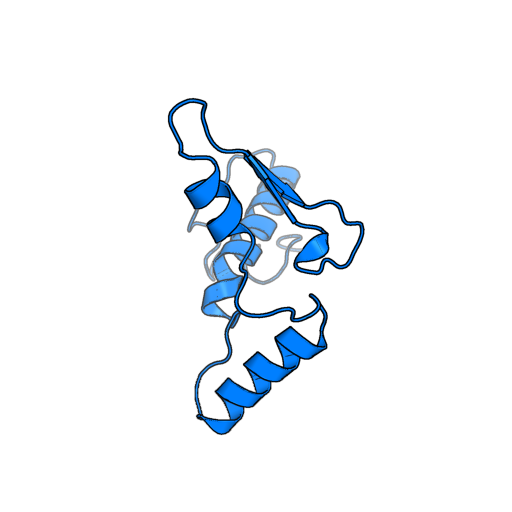-3.159 18.078 1.00 94.94 96 PRO A N 1
ATOM 739 C CA . PRO A 1 96 ? -16.642 -2.025 17.629 1.00 94.94 96 PRO A CA 1
ATOM 740 C C . PRO A 1 96 ? -16.001 -1.180 16.518 1.00 94.94 96 PRO A C 1
ATOM 742 O O . PRO A 1 96 ? -16.706 -0.509 15.768 1.00 94.94 96 PRO A O 1
ATOM 745 N N . TYR A 1 97 ? -14.671 -1.214 16.398 1.00 95.75 97 TYR A N 1
ATOM 746 C CA . TYR A 1 97 ? -13.926 -0.491 15.372 1.00 95.75 97 TYR A CA 1
ATOM 747 C C . TYR A 1 97 ? -13.841 -1.248 14.034 1.00 95.75 97 TYR A C 1
ATOM 749 O O . TYR A 1 97 ? -13.304 -0.725 13.059 1.00 95.75 97 TYR A O 1
ATOM 757 N N . TYR A 1 98 ? -14.376 -2.473 13.954 1.00 95.38 98 TYR A N 1
ATOM 758 C CA . TYR A 1 98 ? -14.346 -3.301 12.745 1.00 95.38 98 TYR A CA 1
ATOM 759 C C . TYR A 1 98 ? -15.204 -2.740 11.611 1.00 95.38 98 TYR A C 1
ATOM 761 O O . TYR A 1 98 ? -14.791 -2.785 10.451 1.00 95.38 98 TYR A O 1
ATOM 769 N N . THR A 1 99 ? -16.388 -2.216 11.937 1.00 93.06 99 THR A N 1
ATOM 770 C CA . THR A 1 99 ? -17.335 -1.645 10.964 1.00 93.06 99 THR A CA 1
ATOM 771 C C . THR A 1 99 ? -17.360 -0.118 10.955 1.00 93.06 99 THR A C 1
ATOM 773 O O . THR A 1 99 ? -17.908 0.463 10.022 1.00 93.06 99 THR A O 1
ATOM 776 N N . ALA A 1 100 ? -16.797 0.545 11.970 1.00 92.88 100 ALA A N 1
ATOM 777 C CA . ALA A 1 100 ? -16.815 2.000 12.102 1.00 92.88 100 ALA A CA 1
ATOM 778 C C . ALA A 1 100 ? -15.522 2.525 12.744 1.00 92.88 100 ALA A C 1
ATOM 780 O O . ALA A 1 100 ? -15.177 2.150 13.857 1.00 92.88 100 ALA A O 1
ATOM 781 N N . MET A 1 101 ? -14.827 3.460 12.086 1.00 91.75 101 MET A N 1
ATOM 782 C CA . MET A 1 101 ? -13.546 3.998 12.585 1.00 91.75 101 MET A CA 1
ATOM 783 C C . MET A 1 101 ? -13.674 4.783 13.906 1.00 91.75 101 MET A C 1
ATOM 785 O O . MET A 1 101 ? -12.692 4.911 14.631 1.00 91.75 101 MET A O 1
ATOM 789 N N . CYS A 1 102 ? -14.869 5.294 14.230 1.00 90.12 102 CYS A N 1
ATOM 790 C CA . CYS A 1 102 ? -15.168 5.963 15.505 1.00 90.12 102 CYS A CA 1
ATOM 791 C C . CYS A 1 102 ? -15.427 4.989 16.669 1.00 90.12 102 CYS A C 1
ATOM 793 O O . CYS A 1 102 ? -15.638 5.443 17.791 1.00 90.12 102 CYS A O 1
ATOM 795 N N . GLY A 1 103 ? -15.457 3.675 16.423 1.00 86.19 103 GLY A N 1
ATOM 796 C CA . GLY A 1 103 ? -15.996 2.710 17.377 1.00 86.19 103 GLY A CA 1
ATOM 797 C C . GLY A 1 103 ? -17.529 2.806 17.464 1.00 86.19 103 GLY A C 1
ATOM 798 O O . GLY A 1 103 ? -18.178 3.121 16.462 1.00 86.19 103 GLY A O 1
ATOM 799 N N . PRO A 1 104 ? -18.142 2.544 18.634 1.00 80.19 104 PRO A N 1
ATOM 800 C CA . PRO A 1 104 ? -19.555 2.824 18.845 1.00 80.19 104 PRO A CA 1
ATOM 801 C C . PRO A 1 104 ? -19.737 4.346 18.878 1.00 80.19 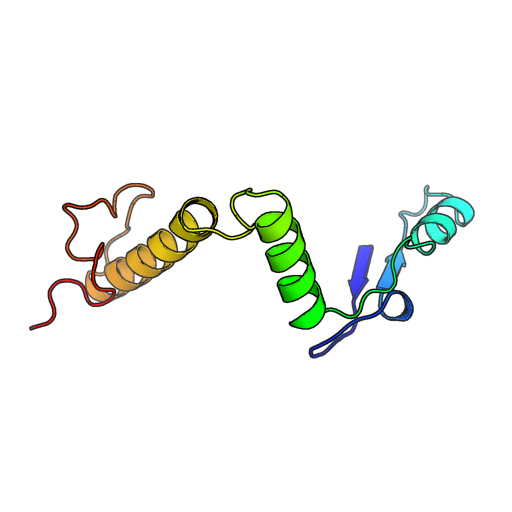104 PRO A C 1
ATOM 803 O O . PRO A 1 104 ? -19.440 4.991 19.878 1.00 80.19 104 PRO A O 1
ATOM 806 N N . CYS A 1 105 ? -20.159 4.922 17.756 1.00 63.09 105 CYS A N 1
ATOM 807 C CA . CYS A 1 105 ? -20.563 6.320 17.690 1.00 63.09 105 CYS A CA 1
ATOM 808 C C . CYS A 1 105 ? -21.815 6.515 18.583 1.00 63.09 105 CYS A C 1
ATOM 810 O O . CYS A 1 105 ? -22.875 5.975 18.259 1.00 63.09 105 CYS A O 1
ATOM 812 N N . GLU A 1 106 ? -21.683 7.268 19.681 1.00 60.88 106 GLU A N 1
ATOM 813 C CA . GLU A 1 106 ? -22.795 7.933 20.390 1.00 60.88 106 GLU A CA 1
ATOM 814 C C . GLU A 1 106 ? -22.907 9.398 19.952 1.00 60.88 106 GLU A C 1
ATOM 816 O O . GLU A 1 106 ? -21.847 10.042 19.760 1.00 60.88 106 GLU A O 1
#

Secondary structure (DSSP, 8-state):
-EEE--SS---GGGEEE---TTS-HHHHHHHT--S----SSHHHHHHHHHHHHHTTPPPSS-HHHHHHHHHHHHHHHHHHHH-S---TT---TTSTTTT-TTSS--

pLDDT: mean 92.23, std 6.53, range [60.88, 98.31]

Foldseek 3Di:
DWDADDDQKDFLVRIAFDDDPPDDPVNNVVVSPDPDGDIPDVVVQVVQVVVCVVVVHDGPPDPVNCVQVLQVLLQVLVCVVVVDHDDPPNLDPPFQSVVPSNRPDD

Sequence (106 aa):
TVEVTHLYRYKNEDWRFTGLDDVPAAEVAAWADLPADVVDFHSAQFAAFLDAYDAGERPPVSGEDVRPTLEFLAALYKSAITGQPVLRGSIGPDDPYYTAMCGPCE

Radius of gyration: 21.19 Å; chains: 1; bounding box: 56×30×45 Å